Protein AF-A0AAW1TNY5-F1 (afdb_monomer)

Sequence (168 aa):
MPLNKFGHTSHSRGYQYKHRKIEIQRFPLTPDGEYDFKNHKLCNIKTPTSDNDGATKSYVDSSVNNIQTIINDNYQLLLDKYNETNMDIITFKKVNQQERDKMVKQINRSIQFNENLEKYMKVLNEHMKKGFQTSDSNSESFKIFVNTELKKIEKSLKDLSDIIIKQV

pLDDT: mean 81.3, std 15.13, range [46.47, 98.06]

Radius of gyration: 56.9 Å; Cα contacts (8 Å, |Δi|>4): 33; chains: 1; bounding box: 120×27×151 Å

Secondary structure (DSSP, 8-state):
-PPPTTS--S---------------PPPBPTTS-B--TTPPP-SPPPP-STTSPPPHHHHHHHHHHHHHHHHHHHHHHHHHHHHHHHHHHHHHHHHHHHHHHHHHHHHHHHHHHHHHHHHHHHHHHHHHHHHHT--TT-HHHHHHHHHHHHHHHHHHHHHHHHHHTT-

Foldseek 3Di:
DDAPPVRDDPDCPPPPPPPPPPPPPAFDADPVGHGDPVPDDDPDADDDDDPPGDHDPVNVVVVVVVVVVVVVVVVVVVVVVVVVVVVVVVVVVVVVVVVVVVVVVVVVVVVVVVVLVVVLVVVVVVLVVVLVVVDPPPDPVSVVSVVVVVVVVVVSVVVVVVVVVVVD

Solvent-accessible surface area (backbone atoms only — not comparable to full-atom values): 10288 Å² total; per-residue (Å²): 133,83,60,47,103,82,72,50,59,98,72,76,74,83,75,75,77,76,74,75,79,79,77,74,89,68,72,50,65,41,99,89,69,46,80,43,64,86,87,59,86,86,74,93,72,59,81,56,89,53,96,88,46,71,73,39,68,68,59,51,52,51,54,51,50,52,53,52,51,54,52,52,52,53,52,49,54,51,50,52,54,51,52,53,54,51,51,50,53,52,48,52,54,52,52,55,48,55,53,49,53,53,50,52,55,51,50,53,54,53,50,55,52,51,55,52,49,53,56,48,54,52,53,50,52,56,52,51,56,52,53,68,75,65,65,60,91,85,43,70,65,52,57,52,49,52,57,53,50,50,52,54,50,53,50,54,54,48,57,49,51,52,56,56,64,76,73,111

Structure (mmCIF, N/CA/C/O backbone):
data_AF-A0AAW1TNY5-F1
#
_entry.id   AF-A0AAW1TNY5-F1
#
loop_
_atom_site.group_PDB
_atom_site.id
_atom_site.type_symbol
_atom_site.label_atom_id
_atom_site.label_alt_id
_atom_site.label_comp_id
_atom_site.label_asym_id
_atom_site.label_entity_id
_atom_site.label_seq_id
_atom_site.pdbx_PDB_ins_code
_atom_site.Cartn_x
_atom_site.Cartn_y
_atom_site.Cartn_z
_atom_site.occupancy
_atom_site.B_iso_or_equiv
_atom_site.auth_seq_id
_atom_site.auth_comp_id
_atom_site.auth_asym_id
_atom_site.auth_atom_id
_atom_site.pdbx_PDB_model_num
ATOM 1 N N . MET A 1 1 ? 65.773 -3.662 -77.731 1.00 61.41 1 MET A N 1
ATOM 2 C CA . MET A 1 1 ? 64.591 -3.590 -78.624 1.00 61.41 1 MET A CA 1
ATOM 3 C C . MET A 1 1 ? 63.873 -2.271 -78.369 1.00 61.41 1 MET A C 1
ATOM 5 O O . MET A 1 1 ? 63.741 -1.937 -77.197 1.00 61.41 1 MET A O 1
ATOM 9 N N . PRO A 1 2 ? 63.460 -1.506 -79.395 1.00 60.50 2 PRO A N 1
ATOM 10 C CA . PRO A 1 2 ? 62.820 -0.210 -79.184 1.00 60.50 2 PRO A CA 1
ATOM 11 C C . PRO A 1 2 ? 61.365 -0.381 -78.718 1.00 60.50 2 PRO A C 1
ATOM 13 O O . PRO A 1 2 ? 60.571 -1.060 -79.367 1.00 60.50 2 PRO A O 1
ATOM 16 N N . LEU A 1 3 ? 61.035 0.226 -77.578 1.00 65.62 3 LEU A N 1
ATOM 17 C CA . LEU A 1 3 ? 59.666 0.404 -77.090 1.00 65.62 3 LEU A CA 1
ATOM 18 C C . LEU A 1 3 ? 59.070 1.643 -77.764 1.00 65.62 3 LEU A C 1
ATOM 20 O O . LEU A 1 3 ? 59.777 2.634 -77.958 1.00 65.62 3 LEU A O 1
ATOM 24 N N . ASN A 1 4 ? 57.782 1.620 -78.117 1.00 76.56 4 ASN A N 1
ATOM 25 C CA . ASN A 1 4 ? 57.125 2.861 -78.524 1.00 76.56 4 ASN A CA 1
ATOM 26 C C . ASN A 1 4 ? 56.967 3.801 -77.308 1.00 76.56 4 ASN A C 1
ATOM 28 O O . ASN A 1 4 ? 57.092 3.385 -76.157 1.00 76.56 4 ASN A O 1
ATOM 32 N N . LYS A 1 5 ? 56.649 5.075 -77.553 1.00 68.25 5 LYS A N 1
ATOM 33 C CA . LYS A 1 5 ? 56.403 6.093 -76.509 1.00 68.25 5 LYS A CA 1
ATOM 34 C C . LYS A 1 5 ? 55.245 5.773 -75.540 1.00 68.25 5 LYS A C 1
ATOM 36 O O . LYS A 1 5 ? 55.008 6.533 -74.612 1.00 68.25 5 LYS A O 1
ATOM 41 N N . PHE A 1 6 ? 54.547 4.656 -75.749 1.00 69.00 6 PHE A N 1
ATOM 42 C CA . PHE A 1 6 ? 53.482 4.129 -74.895 1.00 69.00 6 PHE A CA 1
ATOM 43 C C . PHE A 1 6 ? 53.854 2.775 -74.261 1.00 69.00 6 PHE A C 1
ATOM 45 O O . PHE A 1 6 ? 53.000 2.094 -73.705 1.00 69.00 6 PHE A O 1
ATOM 52 N N . GLY A 1 7 ? 55.127 2.371 -74.336 1.00 64.19 7 GLY A N 1
ATOM 53 C CA . GLY A 1 7 ? 55.641 1.174 -73.671 1.00 64.19 7 GLY A CA 1
ATOM 54 C C . GLY A 1 7 ? 55.210 -0.156 -74.296 1.00 64.19 7 GLY A C 1
ATOM 55 O O . GLY A 1 7 ? 55.384 -1.199 -73.671 1.00 64.19 7 GLY A O 1
ATOM 56 N N . HIS A 1 8 ? 54.674 -0.161 -75.518 1.00 67.25 8 HIS A N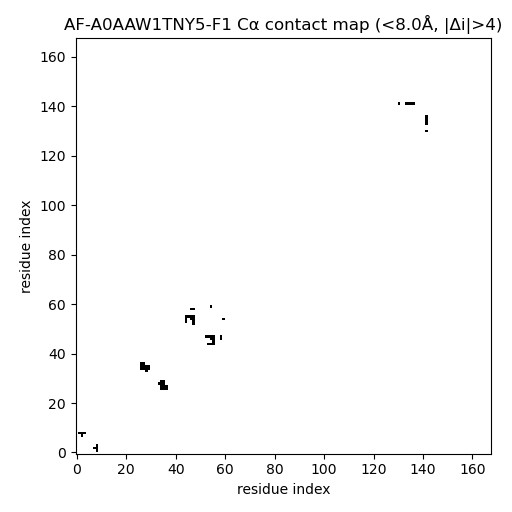 1
ATOM 57 C CA . HIS A 1 8 ? 54.275 -1.391 -76.204 1.00 67.25 8 HIS A CA 1
ATOM 58 C C . HIS A 1 8 ? 55.379 -1.899 -77.138 1.00 67.25 8 HIS A C 1
ATOM 60 O O . HIS A 1 8 ? 56.012 -1.128 -77.866 1.00 67.25 8 HIS A O 1
ATOM 66 N N . THR A 1 9 ? 55.590 -3.216 -77.132 1.00 68.31 9 THR A N 1
ATOM 67 C CA . THR A 1 9 ? 56.465 -3.920 -78.076 1.00 68.31 9 THR A CA 1
ATOM 68 C C . THR A 1 9 ? 55.645 -4.418 -79.270 1.00 68.31 9 THR A C 1
ATOM 70 O O . THR A 1 9 ? 54.507 -4.861 -79.123 1.00 68.31 9 THR A O 1
ATOM 73 N N . SER A 1 10 ? 56.220 -4.389 -80.473 1.00 59.59 10 SER A N 1
ATOM 74 C CA . SER A 1 10 ? 55.560 -4.800 -81.729 1.00 59.59 10 SER A CA 1
ATOM 75 C C . SER A 1 10 ? 55.375 -6.322 -81.880 1.00 59.59 10 SER A C 1
ATOM 77 O O . SER A 1 10 ? 55.073 -6.808 -82.964 1.00 59.59 10 SER A O 1
ATOM 79 N N . HIS A 1 11 ? 55.585 -7.093 -80.812 1.00 57.09 11 HIS A N 1
ATOM 80 C CA . HIS A 1 11 ? 55.355 -8.536 -80.744 1.00 57.09 11 HIS A CA 1
ATOM 81 C C . HIS A 1 11 ? 54.435 -8.820 -79.554 1.00 57.09 11 HIS A C 1
ATOM 83 O O . HIS A 1 11 ? 54.854 -9.313 -78.507 1.00 57.09 11 HIS A O 1
ATOM 89 N N . SER A 1 12 ? 53.157 -8.479 -79.713 1.00 54.47 12 SER A N 1
ATOM 90 C CA . SER A 1 12 ? 52.114 -8.828 -78.750 1.00 54.47 12 SER A CA 1
ATOM 91 C C . SER A 1 12 ? 51.813 -10.329 -78.845 1.00 54.47 12 SER A C 1
ATOM 93 O O . SER A 1 12 ? 50.894 -10.761 -79.537 1.00 54.47 12 SER A O 1
ATOM 95 N N . ARG A 1 13 ? 52.606 -11.161 -78.158 1.00 53.69 13 ARG A N 1
ATOM 96 C CA . ARG A 1 13 ? 52.088 -12.446 -77.671 1.00 53.69 13 ARG A CA 1
ATOM 97 C C . ARG A 1 13 ? 51.149 -12.089 -76.528 1.00 53.69 13 ARG A C 1
ATOM 99 O O . ARG A 1 13 ? 51.607 -11.549 -75.526 1.00 53.69 13 ARG A O 1
ATOM 106 N N . GLY A 1 14 ? 49.853 -12.305 -76.741 1.00 53.62 14 GLY A N 1
ATOM 107 C CA . GLY A 1 14 ? 48.755 -11.839 -75.897 1.00 53.62 14 GLY A CA 1
ATOM 108 C C . GLY A 1 14 ? 48.826 -12.304 -74.444 1.00 53.62 14 GLY A C 1
ATOM 109 O O . GLY A 1 14 ? 48.092 -13.197 -74.033 1.00 53.62 14 GLY A O 1
ATOM 110 N N . TYR A 1 15 ? 49.650 -11.639 -73.640 1.00 52.16 15 TYR A N 1
ATOM 111 C CA . TYR A 1 15 ? 49.489 -11.615 -72.199 1.00 52.16 15 TYR A CA 1
ATOM 112 C C . TYR A 1 15 ? 48.288 -10.722 -71.903 1.00 52.16 15 TYR A C 1
ATOM 114 O O . TYR A 1 15 ? 48.392 -9.501 -71.809 1.00 52.16 15 TYR A O 1
ATOM 122 N N . GLN A 1 16 ? 47.115 -11.353 -71.827 1.00 55.62 16 GLN A N 1
ATOM 123 C CA . GLN A 1 16 ? 45.910 -10.733 -71.299 1.00 55.62 16 GLN A CA 1
ATOM 124 C C . GLN A 1 16 ? 46.203 -10.275 -69.869 1.00 55.62 16 GLN A C 1
ATOM 126 O O . GLN A 1 16 ? 46.199 -11.078 -68.934 1.00 55.62 16 GLN A O 1
ATOM 131 N N . TYR A 1 17 ? 46.443 -8.979 -69.679 1.00 54.50 17 TYR A N 1
ATOM 132 C CA . TYR A 1 17 ? 46.302 -8.381 -68.363 1.00 54.50 17 TYR A CA 1
ATOM 133 C C . TYR A 1 17 ? 44.826 -8.510 -67.993 1.00 54.50 17 TYR A C 1
ATOM 135 O O . TYR A 1 17 ? 43.979 -7.750 -68.458 1.00 54.50 17 TYR A O 1
ATOM 143 N N . LYS A 1 18 ? 44.499 -9.537 -67.201 1.00 58.91 18 LYS A N 1
ATOM 144 C CA . LYS A 1 18 ? 43.197 -9.646 -66.551 1.00 58.91 18 LYS A CA 1
ATOM 145 C C . LYS A 1 18 ? 43.063 -8.426 -65.650 1.00 58.91 18 LYS A C 1
ATOM 147 O O . LYS A 1 18 ? 43.555 -8.430 -64.523 1.00 58.91 18 LYS A O 1
ATOM 152 N N . HIS A 1 19 ? 42.401 -7.385 -66.138 1.00 54.69 19 HIS A N 1
ATOM 153 C CA . HIS A 1 19 ? 41.837 -6.374 -65.265 1.00 54.69 19 HIS A CA 1
ATOM 154 C C . HIS A 1 19 ? 40.897 -7.124 -64.322 1.00 54.69 19 HIS A C 1
ATOM 156 O O . HIS A 1 19 ? 39.844 -7.607 -64.740 1.00 54.69 19 HIS A O 1
ATOM 162 N N . ARG A 1 20 ? 41.296 -7.306 -63.057 1.00 60.62 20 ARG A N 1
ATOM 163 C CA . ARG A 1 20 ? 40.332 -7.704 -62.034 1.00 60.62 20 ARG A CA 1
ATOM 164 C C . ARG A 1 20 ? 39.295 -6.593 -62.019 1.00 60.62 20 ARG A C 1
ATOM 166 O O . ARG A 1 20 ? 39.627 -5.454 -61.702 1.00 60.62 20 ARG A O 1
ATOM 173 N N . LYS A 1 21 ? 38.070 -6.913 -62.425 1.00 61.44 21 LYS A N 1
ATOM 174 C CA . LYS A 1 21 ? 36.925 -6.030 -62.248 1.00 61.44 21 LYS A CA 1
ATOM 175 C C . LYS A 1 21 ? 36.828 -5.782 -60.744 1.00 61.44 21 LYS A C 1
ATOM 177 O O . LYS A 1 21 ? 36.527 -6.703 -59.991 1.00 61.44 21 LYS A O 1
ATOM 182 N N . ILE A 1 22 ? 37.205 -4.588 -60.299 1.00 63.00 22 ILE A N 1
ATOM 183 C CA . ILE A 1 22 ? 36.993 -4.187 -58.912 1.00 63.00 22 ILE A CA 1
ATOM 184 C C . ILE A 1 22 ? 35.500 -3.903 -58.825 1.00 63.00 22 ILE A C 1
ATOM 186 O O . ILE A 1 22 ? 35.031 -2.851 -59.256 1.00 63.00 22 ILE A O 1
ATOM 190 N N . GLU A 1 23 ? 34.739 -4.883 -58.354 1.00 63.47 23 GLU A N 1
ATOM 191 C CA . GLU A 1 23 ? 33.358 -4.651 -57.964 1.00 63.47 23 GLU A CA 1
ATOM 192 C C . GLU A 1 23 ? 33.397 -3.817 -56.691 1.00 63.47 23 GLU A C 1
ATOM 194 O O . GLU A 1 23 ? 33.658 -4.308 -55.596 1.00 63.47 23 GLU A O 1
ATOM 199 N N . ILE A 1 24 ? 33.220 -2.508 -56.859 1.00 64.56 24 ILE A N 1
ATOM 200 C CA . ILE A 1 24 ? 32.994 -1.616 -55.732 1.00 64.56 24 ILE A CA 1
ATOM 201 C C . ILE A 1 24 ? 31.674 -2.083 -55.122 1.00 64.56 24 ILE A C 1
ATOM 203 O O . ILE A 1 24 ? 30.629 -1.963 -55.763 1.00 64.56 24 ILE A O 1
ATOM 207 N N . GLN A 1 25 ? 31.727 -2.666 -53.927 1.00 67.75 25 GLN A N 1
ATOM 208 C CA . GLN A 1 25 ? 30.540 -3.116 -53.212 1.00 67.75 25 GLN A CA 1
ATOM 209 C C . GLN A 1 25 ? 29.725 -1.870 -52.839 1.00 67.75 25 GLN A C 1
ATOM 211 O O . GLN A 1 25 ? 30.038 -1.165 -51.884 1.00 67.75 25 GLN A O 1
ATOM 216 N N . ARG A 1 26 ? 28.740 -1.529 -53.674 1.00 78.38 26 ARG A N 1
ATOM 217 C CA . ARG A 1 26 ? 27.833 -0.397 -53.465 1.00 78.38 26 ARG A CA 1
ATOM 218 C C . ARG A 1 26 ? 26.539 -0.919 -52.859 1.00 78.38 26 ARG A C 1
ATOM 220 O O . ARG A 1 26 ? 26.003 -1.916 -53.339 1.00 78.38 26 ARG A O 1
ATOM 227 N N . PHE A 1 27 ? 26.033 -0.234 -51.839 1.00 87.56 27 PHE A N 1
ATOM 228 C CA . PHE A 1 27 ? 24.675 -0.479 -51.367 1.00 87.56 27 PHE A CA 1
ATOM 229 C C . PHE A 1 27 ? 23.683 -0.029 -52.450 1.00 87.56 27 PHE A C 1
ATOM 231 O O . PHE A 1 27 ? 23.871 1.055 -53.017 1.00 87.56 27 PHE A O 1
ATOM 238 N N . PRO A 1 28 ? 22.679 -0.854 -52.797 1.00 90.69 28 PRO A N 1
ATOM 239 C CA . PRO A 1 28 ? 21.633 -0.448 -53.724 1.00 90.69 28 PRO A CA 1
ATOM 240 C C . PRO A 1 28 ? 20.822 0.713 -53.143 1.00 90.69 28 PRO A C 1
ATOM 242 O O . PRO A 1 28 ? 20.789 0.912 -51.929 1.00 90.69 28 PRO A O 1
ATOM 245 N N . LEU A 1 29 ? 20.164 1.468 -54.021 1.00 92.62 29 LEU A N 1
ATOM 246 C CA . LEU A 1 29 ? 19.201 2.479 -53.604 1.00 92.62 29 LEU A CA 1
ATOM 247 C C . LEU A 1 29 ? 17.789 1.882 -53.560 1.00 92.62 29 LEU A C 1
ATOM 249 O O . LEU A 1 29 ? 17.455 1.017 -54.376 1.00 92.62 29 LEU A O 1
ATOM 253 N N . THR A 1 30 ? 16.966 2.348 -52.627 1.00 93.19 30 THR A N 1
ATOM 254 C CA . THR A 1 30 ? 15.514 2.149 -52.652 1.00 93.19 30 THR A CA 1
ATOM 255 C C . THR A 1 30 ? 14.906 2.942 -53.820 1.00 93.19 30 THR A C 1
ATOM 257 O O . THR A 1 30 ? 15.562 3.839 -54.363 1.00 93.19 30 THR A O 1
ATOM 260 N N . PRO A 1 31 ? 13.656 2.652 -54.232 1.00 95.69 31 PRO A N 1
ATOM 261 C CA . PRO A 1 31 ? 12.955 3.463 -55.232 1.00 95.69 31 PRO A CA 1
ATOM 262 C C . PRO A 1 31 ? 12.895 4.957 -54.876 1.00 95.69 31 PRO A C 1
ATOM 264 O O . PRO A 1 31 ? 12.915 5.796 -55.773 1.00 95.69 31 PRO A O 1
ATOM 267 N N . ASP A 1 32 ? 12.896 5.270 -53.579 1.00 94.94 32 ASP A N 1
ATOM 268 C CA . ASP A 1 32 ? 12.851 6.632 -53.038 1.00 94.94 32 ASP A CA 1
ATOM 269 C C . ASP A 1 32 ? 14.236 7.309 -52.976 1.00 94.94 32 ASP A C 1
ATOM 271 O O . ASP A 1 32 ? 14.353 8.468 -52.586 1.00 94.94 32 ASP A O 1
ATOM 275 N N . GLY A 1 33 ? 15.301 6.610 -53.389 1.00 93.31 33 GLY A N 1
ATOM 276 C CA . GLY A 1 33 ? 16.664 7.143 -53.447 1.00 93.31 33 GLY A CA 1
ATOM 277 C C . GLY A 1 33 ? 17.470 7.022 -52.149 1.00 93.31 33 GLY A C 1
ATOM 278 O O . GLY A 1 33 ? 18.558 7.591 -52.064 1.00 93.31 33 GLY A O 1
ATOM 279 N N . GLU A 1 34 ? 16.986 6.275 -51.157 1.00 93.56 34 GLU A N 1
ATOM 280 C CA . GLU A 1 34 ? 17.711 5.992 -49.909 1.00 93.56 34 GLU A CA 1
ATOM 281 C C . GLU A 1 34 ? 18.644 4.783 -50.055 1.00 93.56 34 GLU A C 1
ATOM 283 O O . GLU A 1 34 ? 18.466 3.962 -50.949 1.00 93.56 34 GLU A O 1
ATOM 288 N N . TYR A 1 35 ? 19.631 4.618 -49.169 1.00 92.06 35 TYR A N 1
ATOM 289 C CA . TYR A 1 35 ? 20.495 3.430 -49.185 1.00 92.06 35 TYR A CA 1
ATOM 290 C C . TYR A 1 35 ? 19.803 2.212 -48.557 1.00 92.06 35 TYR A C 1
ATOM 292 O O . TYR A 1 35 ? 19.479 2.211 -47.371 1.00 92.06 35 TYR A O 1
ATOM 300 N N . ASP A 1 36 ? 19.661 1.132 -49.325 1.00 91.94 36 ASP A N 1
ATOM 301 C CA . ASP A 1 36 ? 19.182 -0.162 -48.839 1.00 91.94 36 ASP A CA 1
ATOM 302 C C . ASP A 1 36 ? 20.362 -1.015 -48.347 1.00 91.94 36 ASP A C 1
ATOM 304 O O . ASP A 1 36 ? 21.156 -1.558 -49.122 1.00 91.94 36 ASP A O 1
ATOM 308 N N . PHE A 1 37 ? 20.461 -1.158 -47.025 1.00 89.56 37 PHE A N 1
ATOM 309 C CA . PHE A 1 37 ? 21.499 -1.953 -46.370 1.00 89.56 37 PHE A CA 1
ATOM 310 C C . PHE A 1 37 ? 21.238 -3.466 -46.397 1.00 89.56 37 PHE A C 1
ATOM 312 O O . PHE A 1 37 ? 22.041 -4.204 -45.834 1.00 89.56 37 PHE A O 1
ATOM 319 N N . LYS A 1 38 ? 20.152 -3.962 -47.011 1.00 91.19 38 LYS A N 1
ATOM 320 C CA . LYS A 1 38 ? 19.831 -5.400 -47.145 1.00 91.19 38 LYS A CA 1
ATOM 321 C C . LYS A 1 38 ? 19.967 -6.188 -45.831 1.00 91.19 38 LYS A C 1
ATOM 323 O O . LYS A 1 38 ? 20.455 -7.316 -45.820 1.00 91.19 38 LYS A O 1
ATOM 328 N N . ASN A 1 39 ? 19.532 -5.589 -44.719 1.00 90.75 39 ASN A N 1
ATOM 329 C CA . ASN A 1 39 ? 19.642 -6.133 -43.356 1.00 90.75 39 ASN A CA 1
ATOM 330 C C . ASN A 1 39 ? 21.083 -6.400 -42.870 1.00 90.75 39 ASN A C 1
ATOM 332 O O . ASN A 1 39 ? 21.295 -7.172 -41.933 1.00 90.75 39 ASN A O 1
ATOM 336 N N . HIS A 1 40 ? 22.091 -5.768 -43.473 1.00 90.88 40 HIS A N 1
ATOM 337 C CA . HIS A 1 40 ? 23.453 -5.810 -42.958 1.00 90.88 40 HIS A CA 1
ATOM 338 C C . HIS A 1 40 ? 23.585 -5.002 -41.665 1.00 90.88 40 HIS A C 1
AT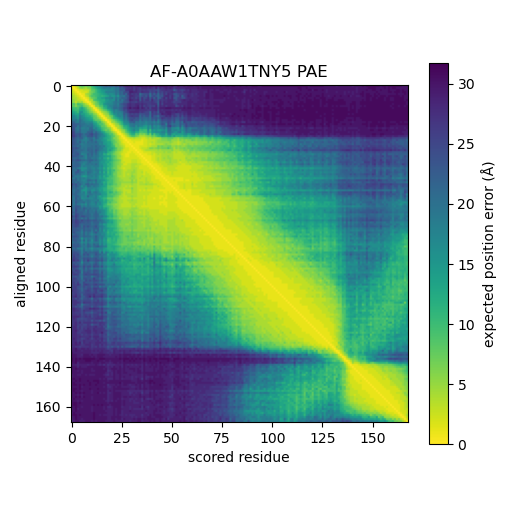OM 340 O O . HIS A 1 40 ? 22.984 -3.944 -41.483 1.00 90.88 40 HIS A O 1
ATOM 346 N N . LYS A 1 41 ? 24.427 -5.500 -40.757 1.00 92.81 41 LYS A N 1
ATOM 347 C CA . LYS A 1 41 ? 24.751 -4.810 -39.510 1.00 92.81 41 LYS A CA 1
ATOM 348 C C . LYS A 1 41 ? 25.600 -3.572 -39.795 1.00 92.81 41 LYS A C 1
ATOM 350 O O . LYS A 1 41 ? 26.666 -3.682 -40.399 1.00 92.81 41 LYS A O 1
ATOM 355 N N . LEU A 1 42 ? 25.177 -2.429 -39.264 1.00 92.44 42 LEU A N 1
ATOM 356 C CA . LEU A 1 42 ? 25.988 -1.217 -39.220 1.00 92.44 42 LEU A CA 1
ATOM 357 C C . LEU A 1 42 ? 26.800 -1.193 -37.912 1.00 92.44 42 LEU A C 1
ATOM 359 O O . LEU A 1 42 ? 26.249 -1.274 -36.813 1.00 92.44 42 LEU A O 1
ATOM 363 N N . CYS A 1 43 ? 28.126 -1.151 -38.031 1.00 94.00 43 CYS A N 1
ATOM 364 C CA . CYS A 1 43 ? 29.068 -1.189 -36.907 1.00 94.00 43 CYS A CA 1
ATOM 365 C C . CYS A 1 43 ? 29.734 0.178 -36.698 1.00 94.00 43 CYS A C 1
ATOM 367 O O . CYS A 1 43 ? 29.743 1.009 -37.600 1.00 94.00 43 CYS A O 1
ATOM 369 N N . ASN A 1 44 ? 30.344 0.380 -35.523 1.00 95.38 44 ASN A N 1
ATOM 370 C CA . ASN A 1 44 ? 31.107 1.589 -35.171 1.00 95.38 44 ASN A CA 1
ATOM 371 C C . ASN A 1 44 ? 30.293 2.897 -35.211 1.00 95.38 44 ASN A C 1
ATOM 373 O O . ASN A 1 44 ? 30.835 3.966 -35.481 1.00 95.38 44 ASN A O 1
ATOM 377 N N . ILE A 1 45 ? 28.994 2.815 -34.921 1.00 95.31 45 ILE A N 1
ATOM 378 C CA . ILE A 1 45 ? 28.125 3.984 -34.761 1.00 95.31 45 ILE A CA 1
ATOM 379 C C . ILE A 1 45 ? 28.354 4.575 -33.366 1.00 95.31 45 ILE A C 1
ATOM 381 O O . ILE A 1 45 ? 28.366 3.846 -32.370 1.00 95.31 45 ILE A O 1
ATOM 385 N N . LYS A 1 46 ? 28.538 5.894 -33.289 1.00 96.56 46 LYS A N 1
ATOM 386 C CA . LYS A 1 46 ? 28.652 6.626 -32.023 1.00 96.56 46 LYS A CA 1
ATOM 387 C C . LYS A 1 46 ? 27.281 6.733 -31.341 1.00 96.56 46 LYS A C 1
ATOM 389 O O . LYS A 1 46 ? 26.253 6.683 -32.003 1.00 96.56 46 LYS A O 1
ATOM 394 N N . THR A 1 47 ? 27.256 6.904 -30.020 1.00 96.19 47 THR A N 1
ATOM 395 C CA . THR A 1 47 ? 26.027 7.280 -29.304 1.00 96.19 47 THR A CA 1
ATOM 396 C C . THR A 1 47 ? 25.418 8.542 -29.931 1.00 96.19 47 THR A C 1
ATOM 398 O O . THR A 1 47 ? 26.170 9.500 -30.142 1.00 96.19 47 THR A O 1
ATOM 401 N N . PRO A 1 48 ? 24.105 8.551 -30.226 1.00 97.44 48 PRO A N 1
ATOM 402 C CA . PRO A 1 48 ? 23.444 9.704 -30.829 1.00 97.44 48 PRO A CA 1
ATOM 403 C C . PRO A 1 48 ? 23.499 10.925 -29.899 1.00 97.44 48 PRO A C 1
ATOM 405 O O . PRO A 1 48 ? 23.455 10.793 -28.675 1.00 97.44 48 PRO A O 1
ATOM 408 N N . THR A 1 49 ? 23.611 12.110 -30.493 1.00 96.94 49 THR A N 1
ATOM 409 C CA . THR A 1 49 ? 23.652 13.419 -29.812 1.00 96.94 49 THR A CA 1
ATOM 410 C C . THR A 1 49 ? 22.625 14.412 -30.357 1.00 96.94 49 THR A C 1
ATOM 412 O O . THR A 1 49 ? 22.322 15.398 -29.689 1.00 96.94 49 THR A O 1
ATOM 415 N N . SER A 1 50 ? 22.089 14.149 -31.548 1.00 97.31 50 SER A N 1
ATOM 416 C CA . SER A 1 50 ? 21.009 14.888 -32.197 1.00 97.31 50 SER A CA 1
ATOM 417 C C . SER A 1 50 ? 19.891 13.928 -32.604 1.00 97.31 50 SER A C 1
ATOM 419 O O .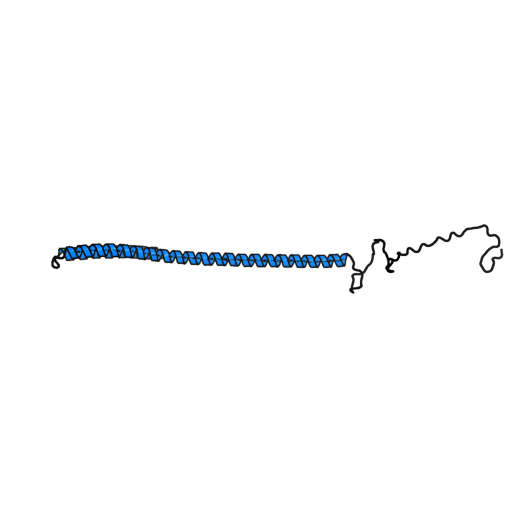 SER A 1 50 ? 20.143 12.750 -32.850 1.00 97.31 50 SER A O 1
ATOM 421 N N . ASP A 1 51 ? 18.669 14.441 -32.734 1.00 96.56 51 ASP A N 1
ATOM 422 C CA . ASP A 1 51 ? 17.485 13.665 -33.130 1.00 96.56 51 ASP A CA 1
ATOM 423 C C . ASP A 1 51 ? 17.613 13.011 -34.518 1.00 96.56 51 ASP A C 1
ATOM 425 O O . ASP A 1 51 ? 16.928 12.034 -34.807 1.00 96.56 51 ASP A O 1
ATOM 429 N N . ASN A 1 52 ? 18.510 13.522 -35.370 1.00 96.50 52 ASN A N 1
ATOM 430 C CA . ASN A 1 52 ? 18.766 12.986 -36.710 1.00 96.50 52 ASN A CA 1
ATOM 431 C C . ASN A 1 52 ? 19.884 11.922 -36.748 1.00 96.50 52 ASN A C 1
ATOM 433 O O . ASN A 1 52 ? 20.203 11.410 -37.823 1.00 96.50 52 ASN A O 1
ATOM 437 N N . ASP A 1 53 ? 20.506 11.601 -35.610 1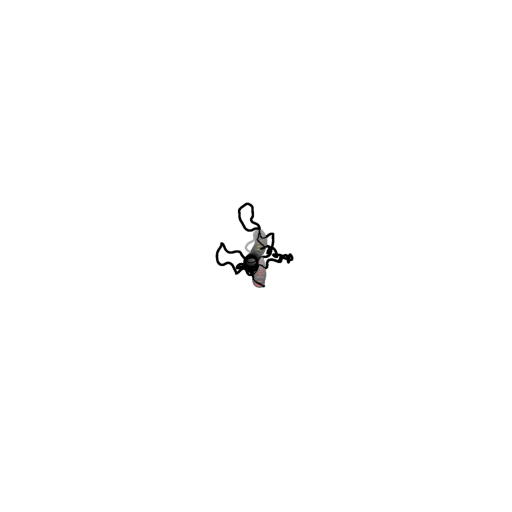.00 97.00 53 ASP A N 1
ATOM 438 C CA . ASP A 1 53 ? 21.557 10.585 -35.535 1.00 97.00 53 ASP A CA 1
ATOM 439 C C . ASP A 1 53 ? 20.964 9.165 -35.509 1.00 97.00 53 ASP A C 1
ATOM 441 O O . ASP A 1 53 ? 19.952 8.888 -34.864 1.00 97.00 53 ASP A O 1
ATOM 445 N N . GLY A 1 54 ? 21.649 8.208 -36.141 1.00 94.31 54 GLY A N 1
ATOM 446 C CA . GLY A 1 54 ? 21.313 6.791 -35.995 1.00 94.31 54 GLY A CA 1
ATOM 447 C C . GLY A 1 54 ? 21.575 6.292 -34.567 1.00 94.31 54 GLY A C 1
ATOM 448 O O . GLY A 1 54 ? 22.681 6.431 -34.044 1.00 94.31 54 GLY A O 1
ATOM 449 N N . ALA A 1 55 ? 20.581 5.664 -33.937 1.00 97.25 55 ALA A N 1
ATOM 450 C CA . ALA A 1 55 ? 20.715 5.142 -32.579 1.00 97.25 55 ALA A CA 1
ATOM 451 C C . ALA A 1 55 ? 21.403 3.765 -32.538 1.00 97.25 55 ALA A C 1
ATOM 453 O O . ALA A 1 55 ? 21.080 2.850 -33.298 1.00 97.25 55 ALA A O 1
ATOM 454 N N . THR A 1 56 ? 22.323 3.581 -31.586 1.00 97.38 56 THR A N 1
ATOM 455 C CA . THR A 1 56 ? 22.860 2.247 -31.275 1.00 97.38 56 THR A CA 1
ATOM 456 C C . THR A 1 56 ? 21.843 1.437 -30.472 1.00 97.38 56 THR A C 1
ATOM 4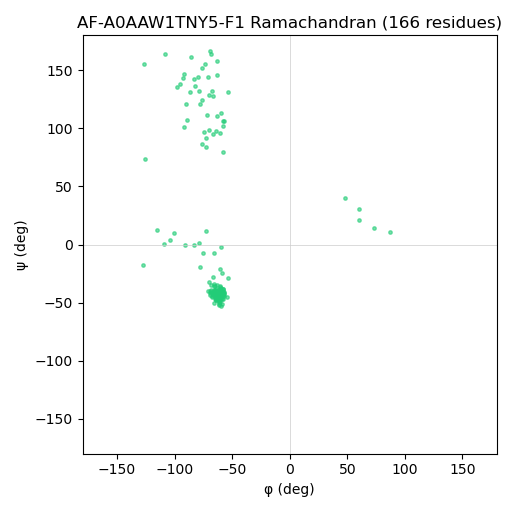58 O O . THR A 1 56 ? 21.078 1.992 -29.683 1.00 97.38 56 THR A O 1
ATOM 461 N N . LYS A 1 57 ? 21.880 0.102 -30.584 1.00 95.88 57 LYS A N 1
ATOM 462 C CA . LYS A 1 57 ? 21.032 -0.767 -29.751 1.00 95.88 57 LYS A CA 1
ATOM 463 C C . LYS A 1 57 ? 21.259 -0.525 -28.254 1.00 95.88 57 LYS A C 1
ATOM 465 O O . LYS A 1 57 ? 20.298 -0.452 -27.508 1.00 95.88 57 LYS A O 1
ATOM 470 N N . SER A 1 58 ? 22.515 -0.331 -27.836 1.00 96.75 58 SER A N 1
ATOM 471 C CA . SER A 1 58 ? 22.855 -0.038 -26.436 1.00 96.75 58 SER A CA 1
ATOM 472 C C . SER A 1 58 ? 22.139 1.214 -25.917 1.00 96.75 58 SER A C 1
ATOM 474 O O . SER A 1 58 ? 21.597 1.205 -24.814 1.00 96.75 58 SER A O 1
ATOM 476 N N . TYR A 1 59 ? 22.078 2.278 -26.725 1.00 97.06 59 TYR A N 1
ATOM 477 C CA . TYR A 1 59 ? 21.376 3.510 -26.362 1.00 97.06 59 TYR A CA 1
ATOM 478 C C . TYR A 1 59 ? 19.867 3.283 -26.175 1.00 97.06 59 TYR A C 1
ATOM 480 O O . TYR A 1 59 ? 19.289 3.734 -25.182 1.00 97.06 59 TYR A O 1
ATOM 488 N N . VAL A 1 60 ? 19.244 2.544 -27.098 1.00 97.44 60 VAL A N 1
ATOM 489 C CA . VAL A 1 60 ? 17.813 2.212 -27.027 1.00 97.44 60 VAL A CA 1
ATOM 490 C C . VAL A 1 60 ? 17.528 1.308 -25.828 1.00 97.44 60 VAL A C 1
ATOM 492 O O . VAL A 1 60 ? 16.669 1.640 -25.018 1.00 97.44 60 VAL A O 1
ATOM 495 N N . ASP A 1 61 ? 18.283 0.220 -25.661 1.00 98.06 61 ASP A N 1
ATOM 496 C CA . ASP A 1 61 ? 18.139 -0.710 -24.537 1.00 98.06 61 ASP A CA 1
ATOM 497 C C . ASP A 1 61 ? 18.291 0.009 -23.190 1.00 98.06 61 ASP A C 1
ATOM 499 O O . ASP A 1 61 ? 17.490 -0.203 -22.285 1.00 98.06 61 ASP A O 1
ATOM 503 N N . SER A 1 62 ? 19.283 0.896 -23.055 1.00 97.19 62 SER A N 1
ATOM 504 C CA . SER A 1 62 ? 19.483 1.667 -21.820 1.00 97.19 62 SER A CA 1
ATOM 505 C C . SER A 1 62 ? 18.289 2.577 -21.531 1.00 97.19 62 SER A C 1
ATOM 507 O O . SER A 1 62 ? 17.806 2.623 -20.403 1.00 97.19 62 SER A O 1
ATOM 509 N N . SER A 1 63 ? 17.777 3.266 -22.553 1.00 96.19 63 SER A N 1
ATOM 510 C CA . SER A 1 63 ? 16.603 4.133 -22.417 1.00 96.19 63 SER A CA 1
ATOM 511 C C . SER A 1 63 ? 15.353 3.343 -22.020 1.00 96.19 63 SER A C 1
ATOM 513 O O . SER A 1 63 ? 14.631 3.746 -21.111 1.00 96.19 63 SER A O 1
ATOM 515 N N . VAL A 1 64 ? 15.124 2.186 -22.648 1.00 97.31 64 VAL A N 1
ATOM 516 C CA . VAL A 1 64 ? 13.997 1.294 -22.334 1.00 97.31 64 VAL A CA 1
ATOM 517 C C . VAL A 1 64 ? 14.118 0.729 -20.919 1.00 97.31 64 VAL A C 1
ATOM 519 O O . VAL A 1 64 ? 13.142 0.746 -20.170 1.00 97.31 64 VAL A O 1
ATOM 522 N N . ASN A 1 65 ? 15.311 0.292 -20.515 1.00 97.75 65 ASN A N 1
ATOM 523 C CA . ASN A 1 65 ? 15.557 -0.198 -19.160 1.00 97.75 65 ASN A CA 1
ATOM 524 C C . ASN A 1 65 ? 15.297 0.890 -18.112 1.00 97.75 65 ASN A C 1
ATOM 526 O O . ASN A 1 65 ? 14.661 0.612 -17.100 1.00 97.75 65 ASN A O 1
ATOM 530 N N . ASN A 1 66 ? 15.714 2.133 -18.368 1.00 97.44 66 ASN A N 1
ATOM 531 C CA . ASN A 1 66 ? 15.429 3.258 -17.475 1.00 97.44 66 ASN A CA 1
ATOM 532 C C . ASN A 1 66 ? 13.919 3.486 -17.311 1.00 97.44 66 ASN A C 1
ATOM 534 O O . ASN A 1 66 ? 13.445 3.667 -16.191 1.00 97.44 66 ASN A O 1
ATOM 538 N N . ILE A 1 67 ? 13.157 3.430 -18.409 1.00 97.06 67 ILE A N 1
ATOM 539 C CA . ILE A 1 67 ? 11.690 3.529 -18.368 1.00 97.06 67 ILE A CA 1
ATOM 540 C C . ILE A 1 67 ? 11.099 2.386 -17.531 1.00 97.06 67 ILE A C 1
ATOM 542 O O . ILE A 1 67 ? 10.244 2.631 -16.682 1.00 97.06 67 ILE A O 1
ATOM 546 N N . GLN A 1 68 ? 11.573 1.152 -17.723 1.00 97.50 68 GLN A N 1
ATOM 547 C CA . GLN A 1 68 ? 11.103 -0.007 -16.962 1.00 97.50 68 GLN A CA 1
ATOM 548 C C . GLN A 1 68 ? 11.374 0.138 -15.459 1.00 97.50 68 GLN A C 1
ATOM 550 O O . GLN A 1 68 ? 10.498 -0.177 -14.653 1.00 97.50 68 GLN A O 1
ATOM 555 N N . THR A 1 69 ? 12.553 0.638 -15.079 1.00 97.50 69 THR A N 1
ATOM 556 C CA . THR A 1 69 ? 12.897 0.921 -13.678 1.00 97.50 69 THR A CA 1
ATOM 557 C C . THR A 1 69 ? 11.938 1.944 -13.078 1.00 97.50 69 THR A C 1
ATOM 559 O O . THR A 1 69 ? 11.324 1.664 -12.056 1.00 97.50 69 THR A O 1
ATOM 562 N N . ILE A 1 70 ? 11.707 3.072 -13.761 1.00 97.25 70 ILE A N 1
ATOM 563 C CA . ILE A 1 70 ? 10.778 4.116 -13.295 1.00 97.25 70 ILE A CA 1
ATOM 564 C C . ILE A 1 70 ? 9.361 3.559 -13.100 1.00 97.25 70 ILE A C 1
ATOM 566 O O . ILE A 1 70 ? 8.694 3.877 -12.115 1.00 97.25 70 ILE A O 1
ATOM 570 N N . ILE A 1 71 ? 8.883 2.725 -14.028 1.00 97.44 71 ILE A N 1
ATOM 571 C CA . ILE A 1 71 ? 7.563 2.088 -13.920 1.00 97.44 71 ILE A CA 1
ATOM 572 C C . ILE A 1 71 ? 7.497 1.189 -12.685 1.00 97.44 71 ILE A C 1
ATOM 574 O O . ILE A 1 71 ? 6.527 1.261 -11.930 1.00 97.44 71 ILE A O 1
ATOM 578 N N . ASN A 1 72 ? 8.520 0.361 -12.471 1.00 97.56 72 ASN A N 1
ATOM 579 C CA . ASN A 1 72 ? 8.570 -0.551 -11.335 1.00 97.56 72 ASN A CA 1
ATOM 580 C C . ASN A 1 72 ? 8.608 0.217 -10.009 1.00 97.56 72 ASN A C 1
ATOM 582 O O . ASN A 1 72 ? 7.836 -0.109 -9.110 1.00 97.56 72 ASN A O 1
ATOM 586 N N . ASP A 1 73 ? 9.430 1.261 -9.912 1.00 97.44 73 ASP A N 1
ATOM 587 C CA . ASP A 1 73 ? 9.541 2.097 -8.715 1.00 97.44 73 ASP A CA 1
ATOM 588 C C . ASP A 1 73 ? 8.205 2.780 -8.397 1.00 97.44 73 ASP A C 1
ATOM 590 O O . ASP A 1 73 ? 7.710 2.703 -7.272 1.00 97.44 73 ASP A O 1
ATOM 594 N N . ASN A 1 74 ? 7.552 3.370 -9.403 1.00 97.62 74 ASN A N 1
ATOM 595 C CA . ASN A 1 74 ? 6.231 3.979 -9.237 1.00 97.62 74 ASN A CA 1
ATOM 596 C C . ASN A 1 74 ? 5.171 2.960 -8.801 1.00 97.62 74 ASN A C 1
ATOM 598 O O . ASN A 1 74 ? 4.309 3.274 -7.980 1.00 97.62 74 ASN A O 1
ATOM 602 N N . TYR A 1 75 ? 5.225 1.740 -9.334 1.00 97.56 75 TYR A N 1
ATOM 603 C CA . TYR A 1 75 ? 4.312 0.675 -8.939 1.00 97.56 75 TYR A CA 1
ATOM 604 C C . TYR A 1 75 ? 4.514 0.260 -7.474 1.00 97.56 75 TYR A C 1
ATOM 606 O O . TYR A 1 75 ? 3.530 0.117 -6.748 1.00 97.56 75 TYR A O 1
ATOM 614 N N . GLN A 1 76 ? 5.765 0.137 -7.016 1.00 97.31 76 GLN A N 1
ATOM 615 C CA . GLN A 1 76 ? 6.063 -0.155 -5.608 1.00 97.31 76 GLN A CA 1
ATOM 616 C C . GLN A 1 76 ? 5.594 0.973 -4.684 1.00 97.31 76 GLN A C 1
ATOM 618 O O . GLN A 1 76 ? 4.890 0.711 -3.713 1.00 97.31 76 GLN A O 1
ATOM 623 N N . LEU A 1 77 ? 5.862 2.235 -5.036 1.00 97.25 77 LEU A N 1
ATOM 624 C CA . LEU A 1 77 ? 5.395 3.391 -4.261 1.00 97.25 77 LEU A CA 1
ATOM 625 C C . LEU A 1 77 ? 3.865 3.420 -4.109 1.00 97.25 77 LEU A C 1
ATOM 627 O O . LEU A 1 77 ? 3.341 3.778 -3.053 1.00 97.25 77 LEU A O 1
ATOM 631 N N . LEU A 1 78 ? 3.128 3.037 -5.156 1.00 97.00 78 LEU A N 1
ATOM 632 C CA . LEU A 1 78 ? 1.668 2.939 -5.105 1.00 97.00 78 LEU A CA 1
ATOM 633 C C . LEU A 1 78 ? 1.192 1.804 -4.189 1.00 97.00 78 LEU A C 1
ATOM 635 O O . LEU A 1 78 ? 0.223 1.995 -3.449 1.00 97.00 78 LEU A O 1
ATOM 639 N N . LEU A 1 79 ? 1.861 0.649 -4.222 1.00 97.00 79 LEU A N 1
ATOM 640 C CA . LEU A 1 79 ? 1.563 -0.480 -3.338 1.00 97.00 79 LEU A CA 1
ATOM 641 C C . LEU A 1 79 ? 1.805 -0.126 -1.870 1.00 97.00 79 LEU A C 1
ATOM 643 O O . LEU A 1 79 ? 0.943 -0.390 -1.030 1.00 97.00 79 LEU A O 1
ATOM 647 N N . ASP A 1 80 ? 2.929 0.519 -1.568 1.00 97.12 80 ASP A N 1
ATOM 648 C CA . ASP A 1 80 ? 3.276 0.929 -0.208 1.00 97.12 80 ASP A CA 1
ATOM 649 C C . ASP A 1 80 ? 2.242 1.910 0.352 1.00 97.12 80 ASP A C 1
ATOM 651 O O . ASP A 1 80 ? 1.688 1.685 1.431 1.00 97.12 80 ASP A O 1
ATOM 655 N N . LYS A 1 81 ? 1.874 2.930 -0.433 1.00 97.44 81 LYS A N 1
ATOM 656 C CA . LYS A 1 81 ? 0.841 3.904 -0.053 1.00 97.44 81 LYS A CA 1
ATOM 657 C C . LYS A 1 81 ? -0.523 3.252 0.183 1.00 97.44 81 LYS A C 1
ATOM 659 O O . LYS A 1 81 ? -1.252 3.633 1.104 1.00 97.44 81 LYS A O 1
ATOM 664 N N . TYR A 1 82 ? -0.894 2.283 -0.653 1.00 95.81 82 TYR A N 1
ATOM 665 C CA . TYR A 1 82 ? -2.136 1.527 -0.492 1.00 95.81 82 TYR A CA 1
ATOM 666 C C . TYR A 1 82 ? -2.136 0.715 0.810 1.00 95.81 82 TYR A C 1
ATOM 668 O O . TYR A 1 82 ? -3.121 0.731 1.553 1.00 95.81 82 TYR A O 1
ATOM 676 N N . ASN A 1 83 ? -1.024 0.046 1.116 1.00 95.62 83 ASN A N 1
ATOM 677 C CA . ASN A 1 83 ? -0.876 -0.757 2.325 1.00 95.62 83 ASN A CA 1
ATOM 678 C C . ASN A 1 83 ? -0.895 0.100 3.598 1.00 95.62 83 ASN A C 1
ATOM 680 O O . ASN A 1 83 ? -1.593 -0.255 4.548 1.00 95.62 83 ASN A O 1
ATOM 684 N N . GLU A 1 84 ? -0.207 1.242 3.602 1.00 95.50 84 GLU A N 1
ATOM 685 C CA . GLU A 1 84 ? -0.227 2.211 4.706 1.00 95.50 84 GLU A CA 1
ATOM 686 C C . GLU A 1 84 ? -1.655 2.714 4.976 1.00 95.50 84 GLU A C 1
ATOM 688 O O . GLU A 1 84 ? -2.177 2.568 6.083 1.00 95.50 84 GLU A O 1
ATOM 693 N N . THR A 1 85 ? -2.351 3.168 3.929 1.00 95.12 85 THR A N 1
ATOM 694 C CA . THR A 1 85 ? -3.739 3.653 4.036 1.00 95.12 85 THR A CA 1
ATOM 695 C C . THR A 1 85 ? -4.679 2.571 4.583 1.00 95.12 85 THR A C 1
ATOM 697 O O . THR A 1 85 ? -5.551 2.838 5.415 1.00 95.12 85 THR A O 1
ATOM 700 N N . ASN A 1 86 ? -4.515 1.321 4.142 1.00 95.00 86 ASN A N 1
ATOM 701 C CA . ASN A 1 86 ? -5.312 0.205 4.648 1.00 95.00 86 ASN A CA 1
ATOM 702 C C . ASN A 1 86 ? -5.042 -0.084 6.128 1.00 95.00 86 ASN A C 1
ATOM 704 O O . ASN A 1 86 ? -5.983 -0.384 6.870 1.00 95.00 86 ASN A O 1
ATOM 708 N N . MET A 1 87 ? -3.787 0.015 6.570 1.00 91.44 87 MET A N 1
ATOM 709 C CA . MET A 1 87 ? -3.419 -0.157 7.975 1.00 91.44 87 MET A CA 1
ATOM 710 C C . MET A 1 87 ? -4.045 0.921 8.862 1.00 91.44 87 MET A C 1
ATOM 712 O O . MET A 1 87 ? -4.580 0.591 9.927 1.00 91.44 87 MET A O 1
ATOM 716 N N . ASP A 1 88 ? -4.083 2.170 8.402 1.00 94.31 88 ASP A N 1
ATOM 717 C CA . ASP A 1 88 ? -4.750 3.268 9.108 1.00 94.31 88 ASP A CA 1
ATOM 718 C C . ASP A 1 88 ? -6.258 3.033 9.230 1.00 94.31 88 ASP A C 1
ATOM 720 O O . ASP A 1 88 ? -6.828 3.148 10.319 1.00 94.31 88 ASP A O 1
ATOM 724 N N . ILE A 1 89 ? -6.913 2.603 8.144 1.00 94.88 89 ILE A N 1
ATOM 725 C CA . ILE A 1 89 ? -8.345 2.266 8.148 1.00 94.88 89 ILE A CA 1
ATOM 726 C C . ILE A 1 89 ? -8.637 1.129 9.135 1.00 94.88 89 ILE A C 1
ATOM 728 O O . ILE A 1 89 ? -9.614 1.191 9.889 1.00 94.88 89 ILE A O 1
ATOM 732 N N . ILE A 1 90 ? -7.815 0.075 9.135 1.00 95.56 90 ILE A N 1
ATOM 733 C CA . ILE A 1 90 ? -7.957 -1.054 10.064 1.00 95.56 90 ILE A CA 1
ATOM 734 C C . ILE A 1 90 ? -7.794 -0.570 11.507 1.00 95.56 90 ILE A C 1
ATOM 736 O O . ILE A 1 90 ? -8.584 -0.948 12.376 1.00 95.56 90 ILE A O 1
ATOM 740 N N . THR A 1 91 ? -6.800 0.276 11.763 1.00 95.75 91 THR A N 1
ATOM 741 C CA . THR A 1 91 ? -6.517 0.822 13.094 1.00 95.75 91 THR A CA 1
ATOM 742 C C . THR A 1 91 ? -7.672 1.689 13.589 1.00 95.75 91 THR A C 1
ATOM 744 O O . THR A 1 91 ? -8.187 1.453 14.682 1.00 95.75 91 THR A O 1
ATOM 747 N N . PHE A 1 92 ? -8.175 2.603 12.757 1.00 95.94 92 PHE A N 1
ATOM 748 C CA . PHE A 1 92 ? -9.334 3.438 13.071 1.00 95.94 92 PHE A CA 1
ATOM 749 C C . PHE A 1 92 ? -10.584 2.606 13.384 1.00 95.94 92 PHE A C 1
ATOM 751 O O . PHE A 1 92 ? -11.272 2.845 14.378 1.00 95.94 92 PHE A O 1
ATOM 758 N N . LYS A 1 93 ? -10.864 1.570 12.579 1.00 97.00 93 LYS A N 1
ATOM 759 C CA . LYS A 1 93 ? -11.987 0.652 12.828 1.00 97.00 93 LYS A CA 1
ATOM 760 C C . LYS A 1 93 ? -11.867 -0.049 14.183 1.00 97.00 93 LYS A C 1
ATOM 762 O O . LYS A 1 93 ? -12.868 -0.148 14.891 1.00 97.00 93 LYS A O 1
ATOM 767 N N . LYS A 1 94 ? -10.663 -0.503 14.551 1.00 95.75 94 LYS A N 1
ATOM 768 C CA . LYS A 1 94 ? -10.401 -1.161 15.842 1.00 95.75 94 LYS A CA 1
ATOM 769 C C . LYS A 1 94 ? -10.620 -0.215 17.023 1.00 95.75 94 LYS A C 1
ATOM 771 O O . LYS A 1 94 ? -11.304 -0.597 17.969 1.00 95.75 94 LYS A O 1
ATOM 776 N N . VAL A 1 95 ? -10.094 1.010 16.957 1.00 96.00 95 VAL A N 1
ATOM 777 C CA . VAL A 1 95 ? -10.258 2.012 18.027 1.00 96.00 95 VAL A CA 1
ATOM 778 C C . VAL A 1 95 ? -11.733 2.357 18.223 1.00 96.00 95 VAL A C 1
ATOM 780 O O . VAL A 1 95 ? -12.246 2.235 19.333 1.00 96.00 95 VAL A O 1
ATOM 783 N N . ASN A 1 96 ? -12.454 2.662 17.141 1.00 96.19 96 ASN A N 1
ATOM 784 C CA . ASN A 1 96 ? -13.887 2.957 17.221 1.00 96.19 96 ASN A CA 1
ATOM 785 C C . ASN A 1 96 ? -14.698 1.783 17.776 1.00 96.19 96 ASN A C 1
ATOM 787 O O . ASN A 1 96 ? -15.660 1.978 18.516 1.00 96.19 96 ASN A O 1
ATOM 791 N N . GLN A 1 97 ? -14.342 0.547 17.420 1.00 96.88 97 GLN A N 1
ATOM 792 C CA . GLN A 1 97 ? -14.991 -0.628 17.991 1.00 96.88 97 GLN A CA 1
ATOM 793 C C . GLN A 1 97 ? -14.744 -0.721 19.499 1.00 96.88 97 GLN A C 1
ATOM 795 O O . GLN A 1 97 ? -15.700 -0.879 20.251 1.00 96.88 97 GLN A O 1
ATOM 800 N N . GLN A 1 98 ? -13.502 -0.535 19.943 1.00 96.75 98 GLN A N 1
ATOM 801 C CA . GLN A 1 98 ? -13.153 -0.557 21.361 1.00 96.75 98 GLN A CA 1
ATOM 802 C C . GLN A 1 98 ? -13.895 0.525 22.164 1.00 96.75 98 GLN A C 1
ATOM 804 O O . GLN A 1 98 ? -14.330 0.273 23.288 1.00 96.75 98 GLN A O 1
ATOM 809 N N . GLU A 1 99 ? -14.048 1.730 21.614 1.00 96.31 99 GLU A N 1
ATOM 810 C CA . GLU A 1 99 ? -14.813 2.807 22.252 1.00 96.31 99 GLU A CA 1
ATOM 811 C C . GLU A 1 99 ? -16.304 2.478 22.344 1.00 96.31 99 GLU A C 1
ATOM 813 O O . GLU A 1 99 ? -16.902 2.645 23.411 1.00 96.31 99 GLU A O 1
ATOM 818 N N . ARG A 1 100 ? -16.890 1.922 21.276 1.00 96.00 100 ARG A N 1
ATOM 819 C CA . ARG A 1 100 ? -18.275 1.429 21.306 1.00 96.00 100 ARG A CA 1
ATOM 820 C C . ARG A 1 100 ? -18.460 0.341 22.357 1.00 96.00 100 ARG A C 1
ATOM 822 O O . ARG A 1 100 ? -19.417 0.415 23.119 1.00 96.00 100 ARG A O 1
ATOM 829 N N . ASP A 1 101 ? -17.539 -0.613 22.462 1.00 96.19 101 ASP A N 1
ATOM 830 C CA . ASP A 1 101 ? -17.624 -1.697 23.446 1.00 96.19 101 ASP A CA 1
ATOM 831 C C . ASP A 1 101 ? -17.563 -1.161 24.887 1.00 96.19 101 ASP A C 1
ATOM 833 O O . ASP A 1 101 ? -18.323 -1.596 25.758 1.00 96.19 101 ASP A O 1
ATOM 837 N N . LYS A 1 102 ? -16.707 -0.161 25.145 1.00 94.81 102 LYS A N 1
ATOM 838 C CA . LYS A 1 102 ? -16.660 0.542 26.439 1.00 94.81 102 LYS A CA 1
ATOM 839 C C . LYS A 1 102 ? -17.990 1.231 26.749 1.00 94.81 102 LYS A C 1
ATOM 841 O O . LYS A 1 102 ? -18.495 1.091 27.863 1.00 94.81 102 LYS A O 1
ATOM 846 N N . MET A 1 103 ? -18.562 1.940 25.777 1.00 91.50 103 MET A N 1
ATOM 847 C CA . MET A 1 103 ? -19.835 2.644 25.932 1.00 91.50 103 MET A CA 1
ATOM 848 C C . MET A 1 103 ? -21.001 1.672 26.153 1.00 91.50 103 MET A C 1
ATOM 850 O O . MET A 1 103 ? -21.786 1.864 27.077 1.00 91.50 103 MET A O 1
ATOM 854 N N . VAL A 1 104 ? -21.082 0.580 25.387 1.00 94.44 104 VAL A N 1
ATOM 855 C CA . VAL A 1 104 ? -22.092 -0.478 25.573 1.00 94.44 104 VAL A CA 1
ATOM 856 C C . VAL A 1 104 ? -21.985 -1.083 26.970 1.00 94.44 104 VAL A C 1
ATOM 858 O O . VAL A 1 104 ? -22.995 -1.257 27.649 1.00 94.44 104 VAL A O 1
ATOM 861 N N . LYS A 1 105 ? -20.765 -1.344 27.454 1.00 92.44 105 LYS A N 1
ATOM 862 C CA . LYS A 1 105 ? -20.552 -1.837 28.820 1.00 92.44 105 LYS A CA 1
ATOM 863 C C . LYS A 1 105 ? -21.056 -0.847 29.872 1.00 92.44 105 LYS A C 1
ATOM 865 O O . LYS A 1 105 ? -21.647 -1.271 30.862 1.00 92.44 105 LYS A O 1
ATOM 870 N N . GLN A 1 106 ? -20.833 0.453 29.675 1.00 87.44 106 GLN A N 1
ATOM 871 C CA . GLN A 1 106 ? -21.355 1.491 30.569 1.00 87.44 106 GLN A CA 1
ATOM 872 C C . GLN A 1 106 ? -22.887 1.548 30.543 1.00 87.44 106 GLN A C 1
ATOM 874 O O . GLN A 1 106 ? -23.501 1.518 31.605 1.00 87.44 106 GLN A O 1
ATOM 879 N N . ILE A 1 107 ? -23.500 1.538 29.358 1.00 89.38 107 ILE A N 1
ATOM 880 C CA . ILE A 1 107 ? -24.961 1.537 29.195 1.00 89.38 107 ILE A CA 1
ATOM 881 C C . ILE A 1 107 ? -25.584 0.323 29.887 1.00 89.38 107 ILE A C 1
ATOM 883 O O . ILE A 1 107 ? -26.522 0.475 30.665 1.00 89.38 107 ILE A O 1
ATOM 887 N N . ASN A 1 108 ? -25.029 -0.871 29.671 1.00 87.81 108 ASN A N 1
ATOM 888 C CA . ASN A 1 108 ? -25.543 -2.095 30.282 1.00 87.81 108 ASN A CA 1
ATOM 889 C C . ASN A 1 108 ? -25.490 -2.042 31.815 1.00 87.81 108 ASN A C 1
ATOM 891 O O . ASN A 1 108 ? -26.422 -2.505 32.469 1.00 87.81 108 ASN A O 1
ATOM 895 N N . ARG A 1 109 ? -24.450 -1.430 32.400 1.00 82.31 109 ARG A N 1
ATOM 896 C CA . ARG A 1 109 ? -24.383 -1.201 33.855 1.00 82.31 109 ARG A CA 1
ATOM 897 C C . ARG A 1 109 ? -25.509 -0.281 34.335 1.00 82.31 109 ARG A C 1
ATOM 899 O O . ARG A 1 109 ? -26.144 -0.577 35.342 1.00 82.31 109 ARG A O 1
ATOM 906 N N . SER A 1 110 ? -25.777 0.811 33.618 1.00 79.38 110 SER A N 1
ATOM 907 C CA . SER A 1 110 ? -26.863 1.741 33.958 1.00 79.38 110 SER A CA 1
ATOM 908 C C . SER A 1 110 ? -28.246 1.098 33.835 1.00 79.38 110 SER A C 1
ATOM 910 O O . SER A 1 110 ? -29.098 1.325 34.691 1.00 79.38 110 SER A O 1
ATOM 912 N N . ILE A 1 111 ? -28.464 0.262 32.814 1.00 85.50 111 ILE A N 1
ATOM 913 C CA . ILE A 1 111 ? -29.714 -0.492 32.643 1.00 85.50 111 ILE A CA 1
ATOM 914 C C . ILE A 1 111 ? -29.931 -1.438 33.828 1.00 85.50 111 ILE A C 1
ATOM 916 O O . ILE A 1 111 ? -30.968 -1.358 34.479 1.00 85.50 111 ILE A O 1
ATOM 920 N N . GLN A 1 112 ? -28.931 -2.256 34.174 1.00 82.81 112 GLN A N 1
ATOM 921 C CA . GLN A 1 112 ? -29.017 -3.178 35.315 1.00 82.81 112 GLN A CA 1
ATOM 922 C C . GLN A 1 112 ? -29.305 -2.453 36.636 1.00 82.81 112 GLN A C 1
ATOM 924 O O . GLN A 1 112 ? -30.063 -2.942 37.474 1.00 82.81 112 GLN A O 1
ATOM 929 N N . PHE A 1 113 ? -28.711 -1.275 36.837 1.00 79.19 113 PHE A N 1
ATOM 930 C CA . PHE A 1 113 ? -28.997 -0.448 38.005 1.00 79.19 113 PHE A CA 1
ATOM 931 C C . PHE A 1 113 ? -30.468 -0.005 38.049 1.00 79.19 113 PHE A C 1
ATOM 933 O O . PHE A 1 113 ? -31.119 -0.161 39.083 1.00 79.19 113 PHE A O 1
ATOM 940 N N . ASN A 1 114 ? -31.009 0.482 36.931 1.00 79.69 114 ASN A N 1
ATOM 941 C CA . ASN A 1 114 ? -32.408 0.904 36.850 1.00 79.69 114 ASN A CA 1
ATOM 942 C C . ASN A 1 114 ? -33.381 -0.266 37.064 1.00 79.69 114 ASN A C 1
ATOM 944 O O . ASN A 1 114 ? -34.332 -0.126 37.829 1.00 79.69 114 ASN A O 1
ATOM 948 N N . GLU A 1 115 ? -33.112 -1.437 36.482 1.00 82.06 115 GLU A N 1
ATOM 949 C CA . GLU A 1 115 ? -33.916 -2.652 36.699 1.00 82.06 115 GLU A CA 1
ATOM 950 C C . GLU A 1 115 ? -33.973 -3.042 38.186 1.00 82.06 115 GLU A C 1
ATOM 952 O O . GLU A 1 115 ? -35.029 -3.388 38.728 1.00 82.06 115 GLU A O 1
ATOM 957 N N . ASN A 1 116 ? -32.838 -2.941 38.884 1.00 79.12 116 ASN A N 1
ATOM 958 C CA . ASN A 1 116 ? -32.775 -3.201 40.319 1.00 79.12 116 ASN A CA 1
ATOM 959 C C . ASN A 1 116 ? -33.582 -2.172 41.130 1.00 79.12 116 ASN A C 1
ATOM 961 O O . ASN A 1 116 ? -34.274 -2.555 42.079 1.00 79.12 116 ASN A O 1
ATOM 965 N N . LEU A 1 117 ? -33.538 -0.889 40.752 1.00 78.25 117 LEU A N 1
ATOM 966 C CA . LEU A 1 117 ? -34.348 0.156 41.387 1.00 78.25 117 LEU A CA 1
ATOM 967 C C . LEU A 1 117 ? -35.849 -0.088 41.202 1.00 78.25 117 LEU A C 1
ATOM 969 O O . LEU A 1 117 ? -36.606 0.018 42.168 1.00 78.25 117 LEU A O 1
ATOM 973 N N . GLU A 1 118 ? -36.290 -0.460 40.002 1.00 81.00 118 GLU A N 1
ATOM 974 C CA . GLU A 1 118 ? -37.699 -0.771 39.735 1.00 81.00 118 GLU A CA 1
ATOM 975 C C . GLU A 1 118 ? -38.201 -1.923 40.613 1.00 81.00 118 GLU A C 1
ATOM 977 O O . GLU A 1 118 ? -39.275 -1.838 41.224 1.00 81.00 118 GLU A O 1
ATOM 982 N N . LYS A 1 119 ? -37.393 -2.983 40.748 1.00 81.56 119 LYS A N 1
ATOM 983 C CA . LYS A 1 119 ? -37.704 -4.123 41.619 1.00 81.56 119 LYS A CA 1
AT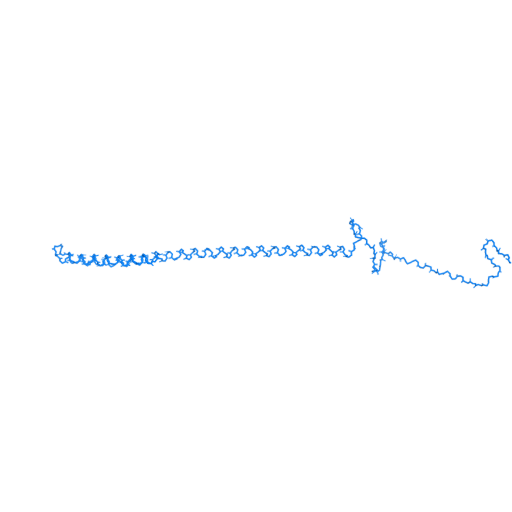OM 984 C C . LYS A 1 119 ? -37.863 -3.694 43.077 1.00 81.56 119 LYS A C 1
ATOM 986 O O . LYS A 1 119 ? -38.801 -4.136 43.743 1.00 81.56 119 LYS A O 1
ATOM 991 N N . TYR A 1 120 ? -36.981 -2.824 43.565 1.00 74.50 120 TYR A N 1
ATOM 992 C CA . TYR A 1 120 ? -37.062 -2.288 44.922 1.00 74.50 120 TYR A CA 1
ATOM 993 C C . TYR A 1 120 ? -38.326 -1.442 45.129 1.00 74.50 120 TYR A C 1
ATOM 995 O O . TYR A 1 120 ? -39.075 -1.672 46.081 1.00 74.50 120 TYR A O 1
ATOM 1003 N N . MET A 1 121 ? -38.613 -0.518 44.208 1.00 75.25 121 MET A N 1
ATOM 1004 C CA . MET A 1 121 ? -39.796 0.345 44.288 1.00 75.25 121 MET A CA 1
ATOM 1005 C C . MET A 1 121 ? -41.093 -0.466 44.309 1.00 75.25 121 MET A C 1
ATOM 1007 O O . MET A 1 121 ? -42.016 -0.142 45.057 1.00 75.25 121 MET A O 1
ATOM 1011 N N . LYS A 1 122 ? -41.154 -1.568 43.554 1.00 82.50 122 LYS A N 1
ATOM 1012 C CA . LYS A 1 122 ? -42.294 -2.490 43.584 1.00 82.50 122 LYS A CA 1
ATOM 1013 C C . LYS A 1 122 ? -42.494 -3.118 44.966 1.00 82.50 122 LYS A C 1
ATOM 1015 O O . LYS A 1 122 ? -43.605 -3.082 45.492 1.00 82.50 122 LYS A O 1
ATOM 1020 N N . VAL A 1 123 ? -41.428 -3.655 45.564 1.00 78.31 123 VAL A N 1
ATOM 1021 C CA . VAL A 1 123 ? -41.477 -4.268 46.902 1.00 78.31 123 VAL A CA 1
ATOM 1022 C C . VAL A 1 123 ? -41.899 -3.244 47.955 1.00 78.31 123 VAL A C 1
ATOM 1024 O O . VAL A 1 123 ? -42.739 -3.545 48.803 1.00 78.31 123 VAL A O 1
ATOM 1027 N N . LEU A 1 124 ? -41.359 -2.028 47.895 1.00 74.44 124 LEU A N 1
ATOM 1028 C CA . LEU A 1 124 ? -41.710 -0.957 48.825 1.00 74.44 124 LEU A CA 1
ATOM 1029 C C . LEU A 1 124 ? -43.190 -0.569 48.709 1.00 74.44 124 LEU A C 1
ATOM 1031 O O . LEU A 1 124 ? -43.885 -0.491 49.722 1.00 74.44 124 LEU A O 1
ATOM 1035 N N . ASN A 1 125 ? -43.700 -0.411 47.486 1.00 75.25 125 ASN A N 1
ATOM 1036 C CA . ASN A 1 125 ? -45.112 -0.112 47.243 1.00 75.25 125 ASN A CA 1
ATOM 1037 C C . ASN A 1 125 ? -46.045 -1.203 47.792 1.00 75.25 125 ASN A C 1
ATOM 1039 O O . ASN A 1 125 ? -47.076 -0.887 48.390 1.00 75.25 125 ASN A O 1
ATOM 1043 N N . GLU A 1 126 ? -45.690 -2.483 47.640 1.00 78.06 126 GLU A N 1
ATOM 1044 C CA . GLU A 1 126 ? -46.467 -3.593 48.207 1.00 78.06 126 GLU A CA 1
ATOM 1045 C C . GLU A 1 126 ? -46.495 -3.566 49.742 1.00 78.06 126 GLU A C 1
ATOM 1047 O O . GLU A 1 126 ? -47.558 -3.760 50.340 1.00 78.06 126 GLU A O 1
ATOM 1052 N N . HIS A 1 127 ? -45.359 -3.293 50.390 1.00 67.94 127 HIS A N 1
ATOM 1053 C CA . HIS A 1 127 ? -45.289 -3.181 51.851 1.00 67.94 127 HIS A CA 1
ATOM 1054 C C . HIS A 1 127 ? -46.065 -1.970 52.373 1.00 67.94 127 HIS A C 1
ATOM 1056 O O . HIS A 1 127 ? -46.827 -2.109 53.331 1.00 67.94 127 HIS A O 1
ATOM 1062 N N . MET A 1 128 ? -45.949 -0.811 51.714 1.00 69.06 128 MET A N 1
ATOM 1063 C CA . MET A 1 128 ? -46.725 0.378 52.074 1.00 69.06 128 MET A CA 1
ATOM 1064 C C . MET A 1 128 ? -48.228 0.106 51.976 1.00 69.06 128 MET A C 1
ATOM 1066 O O . MET A 1 128 ? -48.964 0.376 52.923 1.00 69.06 128 MET A O 1
ATOM 1070 N N . LYS A 1 129 ? -48.688 -0.518 50.882 1.00 73.12 129 LYS A N 1
ATOM 1071 C CA . LYS A 1 129 ? -50.102 -0.877 50.697 1.00 73.12 129 LYS A CA 1
ATOM 1072 C C . LYS A 1 129 ? -50.633 -1.778 51.819 1.00 73.12 129 LYS A C 1
ATOM 1074 O O . LYS A 1 129 ? -51.758 -1.572 52.268 1.00 73.12 129 LYS A O 1
ATOM 1079 N N . LYS A 1 130 ? -49.834 -2.742 52.293 1.00 71.12 130 LYS A N 1
ATOM 1080 C CA . LYS A 1 130 ? -50.193 -3.608 53.432 1.00 71.12 130 LYS A CA 1
ATOM 1081 C C . LYS A 1 130 ? -50.268 -2.829 54.748 1.00 71.12 130 LYS A C 1
ATOM 1083 O O . LYS A 1 130 ? -51.239 -2.989 55.476 1.00 71.12 130 LYS A O 1
ATOM 1088 N N . GLY A 1 131 ? -49.300 -1.951 55.021 1.00 64.25 131 GLY A N 1
ATOM 1089 C CA . GLY A 1 131 ? -49.284 -1.122 56.233 1.00 64.25 131 GLY A CA 1
ATOM 1090 C C . GLY A 1 131 ? -50.508 -0.204 56.362 1.00 64.25 131 GLY A C 1
ATOM 1091 O O . GLY A 1 131 ? -51.077 -0.092 57.447 1.00 64.25 131 GLY A O 1
ATOM 1092 N N . PHE A 1 132 ? -50.966 0.387 55.251 1.00 62.22 132 PHE A N 1
ATOM 1093 C CA . PHE A 1 132 ? -52.190 1.202 55.216 1.00 62.22 132 PHE A CA 1
ATOM 1094 C C . PHE A 1 132 ? -53.477 0.400 55.470 1.00 62.22 132 PHE A C 1
ATOM 1096 O O . PHE A 1 132 ? -54.443 0.959 55.971 1.00 62.22 132 PHE A O 1
ATOM 1103 N N . GLN A 1 133 ? -53.515 -0.897 55.153 1.00 63.16 133 GLN A N 1
ATOM 1104 C CA . GLN A 1 133 ? -54.683 -1.747 55.435 1.00 63.16 133 GLN A CA 1
ATOM 1105 C C . GLN A 1 133 ? -54.763 -2.177 56.910 1.00 63.16 133 GLN A C 1
ATOM 1107 O O . GLN A 1 133 ? -55.830 -2.562 57.376 1.00 63.16 133 GLN A O 1
ATOM 1112 N N . THR A 1 134 ? -53.651 -2.105 57.647 1.00 58.53 134 THR A N 1
ATOM 1113 C CA . THR A 1 134 ? -53.534 -2.522 59.057 1.00 58.53 134 THR A CA 1
ATOM 1114 C C . THR A 1 134 ? -53.597 -1.358 60.056 1.00 58.53 134 THR A C 1
ATOM 1116 O O . THR A 1 134 ? -53.265 -1.536 61.227 1.00 58.53 134 THR A O 1
ATOM 1119 N N . SER A 1 135 ? -53.952 -0.149 59.607 1.00 52.94 135 SER A N 1
ATOM 1120 C CA . SER A 1 135 ? -53.819 1.083 60.387 1.00 52.94 135 SER A CA 1
ATOM 1121 C C . SER A 1 135 ? -54.893 1.242 61.471 1.00 52.94 135 SER A C 1
ATOM 1123 O O . SER A 1 135 ? -55.878 1.949 61.274 1.00 52.94 135 SER A O 1
ATOM 1125 N N . ASP A 1 136 ? -54.639 0.675 62.648 1.00 60.12 136 ASP A N 1
ATOM 1126 C CA . ASP A 1 136 ? -54.898 1.389 63.902 1.00 60.12 136 ASP A CA 1
ATOM 1127 C C . ASP A 1 136 ? -53.597 2.114 64.282 1.00 60.12 136 ASP A C 1
ATOM 1129 O O . ASP A 1 136 ? -52.627 1.518 64.756 1.00 60.12 136 ASP A O 1
ATOM 1133 N N . SER A 1 137 ? -53.544 3.416 64.002 1.00 54.69 137 SER A N 1
ATOM 1134 C CA . SER A 1 137 ? -52.339 4.266 64.009 1.00 54.69 137 SER A CA 1
ATOM 1135 C C . SER A 1 137 ? -51.672 4.467 65.380 1.00 54.69 137 SER A C 1
ATOM 1137 O O . SER A 1 137 ? -50.570 5.008 65.445 1.00 54.69 137 SER A O 1
ATOM 1139 N N . ASN A 1 138 ? -52.295 3.993 66.463 1.00 55.03 138 ASN A N 1
ATOM 1140 C CA . ASN A 1 138 ? -51.794 4.097 67.838 1.00 55.03 138 ASN A CA 1
ATOM 1141 C C . ASN A 1 138 ? -51.209 2.790 68.398 1.00 55.03 138 ASN A C 1
ATOM 1143 O O . ASN A 1 138 ? -50.830 2.747 69.569 1.00 55.03 138 ASN A O 1
ATOM 1147 N N . SER A 1 139 ? -51.127 1.721 67.600 1.00 63.16 139 SER A N 1
ATOM 1148 C CA . SER A 1 139 ? -50.644 0.429 68.089 1.00 63.16 139 SER A CA 1
ATOM 1149 C C . SER A 1 139 ? -49.116 0.324 67.997 1.00 63.16 139 SER A C 1
ATOM 1151 O O . SER A 1 139 ? -48.495 0.594 66.966 1.00 63.16 139 SER A O 1
ATOM 1153 N N . GLU A 1 140 ? -48.481 -0.099 69.090 1.00 64.88 140 GLU A N 1
ATOM 1154 C CA . GLU A 1 140 ? -47.030 -0.315 69.166 1.00 64.88 140 GLU A CA 1
ATOM 1155 C C . GLU A 1 140 ? -46.549 -1.354 68.131 1.00 64.88 140 GLU A C 1
ATOM 1157 O O . GLU A 1 140 ? -45.418 -1.304 67.646 1.00 64.88 140 GLU A O 1
ATOM 1162 N N . SER A 1 141 ? -47.453 -2.237 67.698 1.00 60.34 141 SER A N 1
ATOM 1163 C CA . SER A 1 141 ? -47.238 -3.199 66.618 1.00 60.34 141 SER A CA 1
ATOM 1164 C C . SER A 1 141 ? -46.982 -2.524 65.267 1.00 60.34 141 SER A C 1
ATOM 1166 O O . SER A 1 141 ? -46.155 -3.013 64.499 1.00 60.34 141 SER A O 1
ATOM 1168 N N . PHE A 1 142 ? -47.616 -1.380 64.985 1.00 65.81 142 PHE A N 1
ATOM 1169 C CA . PHE A 1 142 ? -47.368 -0.620 63.758 1.00 65.81 142 PHE A CA 1
ATOM 1170 C C . PHE A 1 142 ? -45.966 0.006 63.756 1.00 65.81 142 PHE A C 1
ATOM 1172 O O . PHE A 1 142 ? -45.245 -0.093 62.763 1.00 65.81 142 PHE A O 1
ATOM 1179 N N . LYS A 1 143 ? -45.519 0.567 64.890 1.00 65.38 143 LYS A N 1
ATOM 1180 C CA . LYS A 1 143 ? -44.150 1.104 65.028 1.00 65.38 143 LYS A CA 1
ATOM 1181 C C . LYS A 1 143 ? -43.089 0.014 64.869 1.00 65.38 143 LYS A C 1
ATOM 1183 O O . LYS A 1 143 ? -42.081 0.229 64.196 1.00 65.38 143 LYS A O 1
ATOM 1188 N N . ILE A 1 144 ? -43.318 -1.160 65.463 1.00 71.00 144 ILE A N 1
ATOM 1189 C CA . ILE A 1 144 ? -42.426 -2.321 65.331 1.00 71.00 144 ILE A CA 1
ATOM 1190 C C . ILE A 1 144 ? -42.370 -2.792 63.874 1.00 71.00 144 ILE A C 1
ATOM 1192 O O . ILE A 1 144 ? -41.280 -3.055 63.362 1.00 71.00 144 ILE A O 1
ATOM 1196 N N . PHE A 1 145 ? -43.515 -2.851 63.189 1.00 71.19 145 PHE A N 1
ATOM 1197 C CA . PHE A 1 145 ? -43.584 -3.206 61.773 1.00 71.19 145 PHE A CA 1
ATOM 1198 C C . PHE A 1 145 ? -42.779 -2.226 60.908 1.00 71.19 145 PHE A C 1
ATOM 1200 O O . PHE A 1 145 ? -41.867 -2.652 60.202 1.00 71.19 145 PHE A O 1
ATOM 1207 N N . VAL A 1 146 ? -43.023 -0.918 61.040 1.00 70.06 146 VAL A N 1
ATOM 1208 C CA . VAL A 1 146 ? -42.303 0.119 60.279 1.00 70.06 146 VAL A CA 1
ATOM 1209 C C . VAL A 1 146 ? -40.792 0.052 60.524 1.00 70.06 146 VAL A C 1
ATOM 1211 O O . VAL A 1 146 ? -40.023 0.027 59.566 1.00 70.06 146 VAL A O 1
ATOM 1214 N N . ASN A 1 147 ? -40.343 -0.057 61.778 1.00 69.62 147 ASN A N 1
ATOM 1215 C CA . ASN A 1 147 ? -38.912 -0.149 62.097 1.00 69.62 147 ASN A CA 1
ATOM 1216 C C . ASN A 1 147 ? -38.253 -1.433 61.574 1.00 69.62 147 ASN A C 1
ATOM 1218 O O . ASN A 1 147 ? -37.080 -1.424 61.195 1.00 69.62 147 ASN A O 1
ATOM 1222 N N . THR A 1 148 ? -38.985 -2.546 61.553 1.00 79.38 148 THR A N 1
ATOM 1223 C CA . THR A 1 148 ? -38.471 -3.809 61.007 1.00 79.38 148 THR A CA 1
ATOM 1224 C C . THR A 1 148 ? -38.321 -3.722 59.489 1.00 79.38 148 THR A C 1
ATOM 1226 O O . THR A 1 148 ? -37.320 -4.185 58.942 1.00 79.38 148 THR A O 1
ATOM 1229 N N . GLU A 1 149 ? -39.275 -3.088 58.810 1.00 69.50 149 GLU A N 1
ATOM 1230 C CA . GLU A 1 149 ? -39.224 -2.890 57.360 1.00 69.50 149 GLU A CA 1
ATOM 1231 C C . GLU A 1 149 ? -38.155 -1.873 56.942 1.00 69.50 149 GLU A C 1
ATOM 1233 O O . GLU A 1 149 ? -37.404 -2.137 56.003 1.00 69.50 149 GLU A O 1
ATOM 1238 N N . LEU A 1 150 ? -37.981 -0.777 57.688 1.00 72.75 150 LEU A N 1
ATOM 1239 C CA . LEU A 1 150 ? -36.891 0.180 57.458 1.00 72.75 150 LEU A CA 1
ATOM 1240 C C . LEU A 1 150 ? -35.513 -0.494 57.525 1.00 72.75 150 LEU A C 1
ATOM 1242 O O . LEU A 1 150 ? -34.681 -0.281 56.648 1.00 72.75 150 LEU A O 1
ATOM 1246 N N . LYS A 1 151 ? -35.293 -1.401 58.484 1.00 78.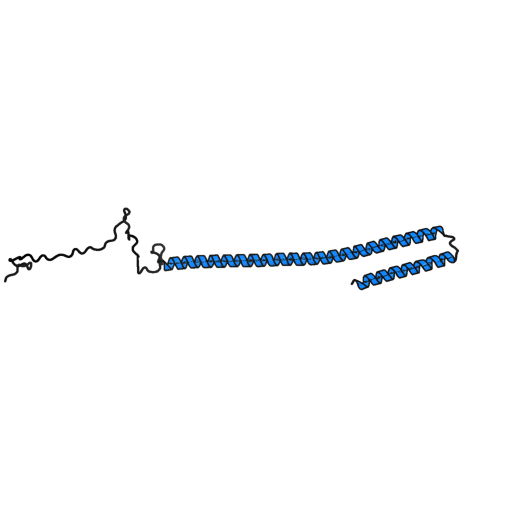38 151 LYS A N 1
ATOM 1247 C CA . LYS A 1 151 ? -34.036 -2.166 58.569 1.00 78.38 151 LYS A CA 1
ATOM 1248 C C . LYS A 1 151 ? -33.813 -3.101 57.377 1.00 78.38 151 LYS A C 1
ATOM 1250 O O . LYS A 1 151 ? -32.674 -3.292 56.948 1.00 78.38 151 LYS A O 1
ATOM 1255 N N . LYS A 1 152 ? -34.874 -3.707 56.831 1.00 77.69 152 LYS A N 1
ATOM 1256 C CA . LYS A 1 152 ? -34.775 -4.548 55.621 1.00 77.69 152 LYS A CA 1
ATOM 1257 C C . LYS A 1 152 ? -34.431 -3.710 54.392 1.00 77.69 152 LYS A C 1
ATOM 1259 O O . LYS A 1 152 ? -33.620 -4.134 53.565 1.00 77.69 152 LYS A O 1
ATOM 1264 N N . ILE A 1 153 ? -35.013 -2.517 54.304 1.00 69.00 153 ILE A N 1
ATOM 1265 C CA . ILE A 1 153 ? -34.720 -1.520 53.276 1.00 69.00 153 ILE A CA 1
ATOM 1266 C C . ILE A 1 153 ? -33.250 -1.087 53.345 1.00 69.00 153 ILE A C 1
ATOM 1268 O O . ILE A 1 153 ? -32.540 -1.191 52.348 1.00 69.00 153 ILE A O 1
ATOM 1272 N N . GLU A 1 154 ? -32.766 -0.684 54.520 1.00 75.81 154 GLU A N 1
ATOM 1273 C CA . GLU A 1 154 ? -31.379 -0.246 54.727 1.00 75.81 154 GLU A CA 1
ATOM 1274 C C . GLU A 1 154 ? -30.367 -1.329 54.347 1.00 75.81 154 GLU A C 1
ATOM 1276 O O . GLU A 1 154 ? -29.372 -1.053 53.676 1.00 75.81 154 GLU A O 1
ATOM 1281 N N . LYS A 1 155 ? -30.641 -2.584 54.722 1.00 80.56 155 LYS A N 1
ATOM 1282 C CA . LYS A 1 155 ? -29.796 -3.721 54.347 1.00 80.56 155 LYS A CA 1
ATOM 1283 C C . LYS A 1 155 ? -29.742 -3.916 52.831 1.00 80.56 155 LYS A C 1
ATOM 1285 O O . LYS A 1 155 ? -28.661 -4.075 52.276 1.00 80.56 155 LYS A O 1
ATOM 1290 N N . SER A 1 156 ? -30.893 -3.844 52.166 1.00 68.44 156 SER A N 1
ATOM 1291 C CA . SER A 1 156 ? -30.983 -4.002 50.710 1.00 68.44 156 SER A CA 1
ATOM 1292 C C . SER A 1 156 ? -30.243 -2.881 49.966 1.00 68.44 156 SER A C 1
ATOM 1294 O O . SER A 1 156 ? -29.573 -3.139 48.969 1.00 68.44 15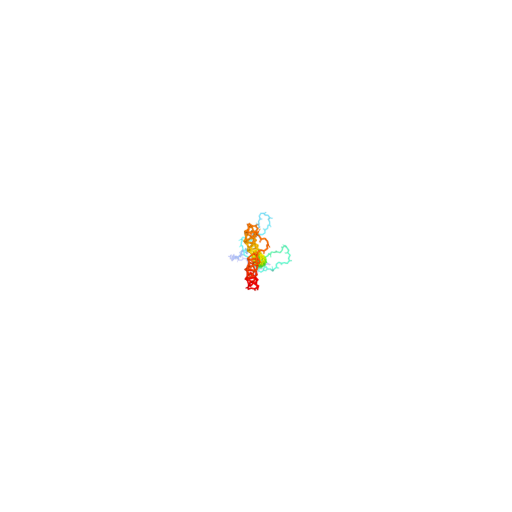6 SER A O 1
ATOM 1296 N N . LEU A 1 157 ? -30.307 -1.642 50.471 1.00 73.19 157 LEU A N 1
ATOM 1297 C CA . LEU A 1 157 ? -29.546 -0.507 49.933 1.00 73.19 157 LEU A CA 1
ATOM 1298 C C . LEU A 1 157 ? -28.033 -0.681 50.122 1.00 73.19 157 LEU A C 1
ATOM 1300 O O . LEU A 1 157 ? -27.253 -0.311 49.244 1.00 73.19 157 LEU A O 1
ATOM 1304 N N . LYS A 1 158 ? -27.610 -1.275 51.242 1.00 79.00 158 LYS A N 1
ATOM 1305 C CA . LYS A 1 158 ? -26.199 -1.558 51.512 1.00 79.00 158 LYS A CA 1
ATOM 1306 C C . LYS A 1 158 ? -25.635 -2.656 50.609 1.00 79.00 158 LYS A C 1
ATOM 1308 O O . LYS A 1 158 ? -24.566 -2.467 50.038 1.00 79.00 158 LYS A O 1
ATOM 1313 N N . ASP A 1 159 ? -26.385 -3.734 50.397 1.00 75.12 159 ASP A N 1
ATOM 1314 C CA . ASP A 1 159 ? -25.993 -4.801 49.468 1.00 75.12 159 ASP A CA 1
ATOM 1315 C C . ASP A 1 159 ? -25.844 -4.259 48.028 1.00 75.12 159 ASP A C 1
ATOM 1317 O O . ASP A 1 159 ? -24.924 -4.641 47.303 1.00 75.12 159 ASP A O 1
ATOM 1321 N N . LEU A 1 160 ? -26.693 -3.304 47.624 1.00 66.19 160 LEU A N 1
ATOM 1322 C CA . LEU A 1 160 ? -26.580 -2.606 46.335 1.00 66.19 160 LEU A CA 1
ATOM 1323 C C . LEU A 1 160 ? -25.341 -1.705 46.257 1.00 66.19 160 LEU A C 1
ATOM 1325 O O . LEU A 1 160 ? -24.625 -1.748 45.257 1.00 66.19 160 LEU A O 1
ATOM 1329 N N . SER A 1 161 ? -25.064 -0.923 47.304 1.00 70.62 161 SER A N 1
ATOM 1330 C CA . SER A 1 161 ? -23.834 -0.124 47.415 1.00 70.62 161 SER A CA 1
ATOM 1331 C C . SER A 1 161 ? -22.587 -0.993 47.236 1.00 70.62 161 SER A C 1
ATOM 1333 O O . SER A 1 161 ? -21.685 -0.646 46.476 1.00 70.62 161 SER A O 1
ATOM 1335 N N . ASP A 1 162 ? -22.549 -2.156 47.880 1.00 71.25 162 ASP A N 1
ATOM 1336 C CA . ASP A 1 162 ? -21.392 -3.050 47.830 1.00 71.25 162 ASP A CA 1
ATOM 1337 C C . ASP A 1 162 ? -21.214 -3.713 46.451 1.00 71.25 162 ASP A C 1
ATOM 1339 O O . ASP A 1 162 ? -20.082 -3.931 46.010 1.00 71.25 162 ASP A O 1
ATOM 1343 N N . ILE A 1 163 ? -22.309 -3.988 45.731 1.00 68.06 163 ILE A N 1
ATOM 1344 C CA . ILE A 1 163 ? -22.264 -4.437 44.328 1.00 68.06 163 ILE A CA 1
ATOM 1345 C C . ILE A 1 163 ? -21.719 -3.326 43.420 1.00 68.06 163 ILE A C 1
ATOM 1347 O O . ILE A 1 163 ? -20.899 -3.609 42.546 1.00 68.06 163 ILE A O 1
ATOM 1351 N N . ILE A 1 164 ? -22.125 -2.072 43.643 1.00 60.81 164 ILE A N 1
ATOM 1352 C CA . ILE A 1 164 ? -21.653 -0.908 42.878 1.00 60.81 164 ILE A CA 1
ATOM 1353 C C . ILE A 1 164 ? -20.149 -0.686 43.099 1.00 60.81 164 ILE A C 1
ATOM 1355 O O . ILE A 1 164 ? -19.407 -0.506 42.135 1.00 60.81 164 ILE A O 1
ATOM 1359 N N . ILE A 1 165 ? -19.683 -0.758 44.350 1.00 64.44 165 ILE A N 1
ATOM 1360 C CA . ILE A 1 165 ? -18.277 -0.526 44.717 1.00 64.44 165 ILE A CA 1
ATOM 1361 C C . ILE A 1 165 ? -17.353 -1.632 44.184 1.00 64.44 165 ILE A C 1
ATOM 1363 O O . ILE A 1 165 ? -16.233 -1.342 43.783 1.00 64.44 165 ILE A O 1
ATOM 1367 N N . LYS A 1 166 ? -17.804 -2.892 44.123 1.00 60.03 166 LYS A N 1
ATOM 1368 C CA . LYS A 1 166 ? -16.995 -4.015 43.602 1.00 60.03 166 LYS A CA 1
ATOM 1369 C C . LYS A 1 166 ? -16.859 -4.059 42.071 1.00 60.03 166 LYS A C 1
ATOM 1371 O O . LYS A 1 166 ? -16.139 -4.917 41.564 1.00 60.03 166 LYS A O 1
ATOM 1376 N N . GLN A 1 167 ? -17.570 -3.206 41.331 1.00 52.53 167 GLN A N 1
ATOM 1377 C CA . GLN A 1 167 ? -17.596 -3.199 39.859 1.00 52.53 167 GLN A CA 1
ATOM 1378 C C . GLN A 1 167 ? -16.880 -1.989 39.216 1.00 52.53 167 G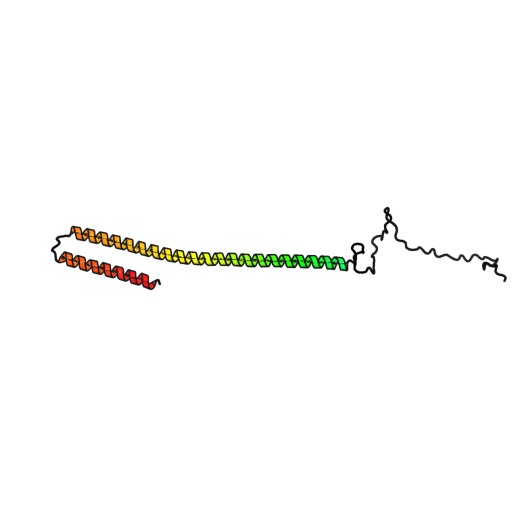LN A C 1
ATOM 1380 O O . GLN A 1 167 ? -16.840 -1.904 37.976 1.00 52.53 167 GLN A O 1
ATOM 1385 N N . VAL A 1 168 ? -16.322 -1.093 40.046 1.00 46.47 168 VAL A N 1
ATOM 1386 C CA . VAL A 1 168 ? -15.369 -0.014 39.705 1.00 46.47 168 VAL A CA 1
ATOM 1387 C C . VAL A 1 168 ? -13.948 -0.523 39.914 1.00 46.47 168 VAL A C 1
ATOM 1389 O O . VAL A 1 168 ? -13.129 -0.291 38.998 1.00 46.47 168 VAL A O 1
#

Mean predicted aligned error: 15.9 Å

Organism: NCBI:txid420089